Protein AF-A0A937VHN1-F1 (afdb_monomer_lite)

Secondary structure (DSSP, 8-state):
--EEEEETTEEEEE-TT------SS--EEEE--SSS--------PPPP-

Radius of gyration: 11.85 Å; chains: 1; bounding box: 23×21×32 Å

Sequence (49 aa):
GRLTVVLDDEEQSLETGDSLTFVGLHRHEMKNLTDEQVDALIVMTPAPM

pLDDT: mean 92.12, std 6.13, range [68.75, 97.12]

Structure (mmCIF, N/CA/C/O backbone):
data_AF-A0A937VHN1-F1
#
_entry.id   AF-A0A937VHN1-F1
#
loop_
_atom_site.group_PDB
_atom_site.id
_atom_site.type_symbol
_atom_site.label_atom_id
_atom_site.label_alt_id
_atom_site.label_comp_id
_atom_site.label_asym_id
_atom_site.label_entity_id
_atom_site.label_seq_id
_atom_site.pdbx_PDB_ins_code
_atom_site.Cartn_x
_atom_site.Cartn_y
_atom_site.Cartn_z
_atom_site.occupancy
_atom_site.B_iso_or_equiv
_atom_site.auth_seq_id
_atom_site.auth_comp_id
_atom_site.auth_asym_id
_atom_site.auth_atom_id
_atom_site.pdbx_PDB_model_num
ATOM 1 N N . GLY A 1 1 ? -4.930 3.833 12.642 1.00 85.25 1 GLY A N 1
ATOM 2 C CA . GLY A 1 1 ? -5.237 2.831 11.602 1.00 85.25 1 GLY A CA 1
ATOM 3 C C . GLY A 1 1 ? -3.954 2.166 11.142 1.00 85.25 1 GLY A C 1
ATOM 4 O O . GLY A 1 1 ? -2.911 2.806 11.220 1.00 85.25 1 GLY A O 1
ATOM 5 N N . ARG A 1 2 ? -4.014 0.907 10.696 1.00 93.56 2 ARG A N 1
ATOM 6 C CA . ARG A 1 2 ? -2.850 0.149 10.206 1.00 93.56 2 ARG A CA 1
ATOM 7 C C . ARG A 1 2 ? -3.093 -0.296 8.768 1.00 93.56 2 ARG A C 1
ATOM 9 O O . ARG A 1 2 ? -4.100 -0.947 8.505 1.00 93.56 2 ARG A O 1
ATOM 16 N N . LEU A 1 3 ? -2.174 0.029 7.864 1.00 96.31 3 LEU A N 1
ATOM 17 C CA . LEU A 1 3 ? -2.247 -0.318 6.446 1.00 96.31 3 LEU A CA 1
ATOM 18 C C . LEU A 1 3 ? -1.137 -1.306 6.089 1.00 96.31 3 LEU A C 1
ATOM 20 O O . LEU A 1 3 ? 0.018 -1.077 6.428 1.00 96.31 3 LEU A O 1
ATOM 24 N N . THR A 1 4 ? -1.460 -2.375 5.371 1.00 97.12 4 THR A N 1
ATOM 25 C CA . THR A 1 4 ? -0.459 -3.275 4.788 1.00 97.12 4 THR A CA 1
ATOM 26 C C . THR A 1 4 ? -0.262 -2.914 3.321 1.00 97.12 4 THR A C 1
ATOM 28 O O . THR A 1 4 ? -1.225 -2.889 2.556 1.00 97.12 4 THR A O 1
ATOM 31 N N . VAL A 1 5 ? 0.974 -2.638 2.915 1.00 96.69 5 VAL A N 1
ATOM 32 C CA . VAL A 1 5 ? 1.355 -2.374 1.524 1.00 96.69 5 VAL A CA 1
ATOM 33 C C . VAL A 1 5 ? 2.200 -3.538 1.028 1.00 96.69 5 VAL A C 1
ATOM 35 O O . VAL A 1 5 ? 3.193 -3.881 1.659 1.00 96.69 5 VAL A O 1
ATOM 38 N N . VAL A 1 6 ? 1.809 -4.150 -0.085 1.00 96.75 6 VAL A N 1
ATOM 39 C CA . VAL A 1 6 ? 2.593 -5.194 -0.754 1.00 96.75 6 VAL A CA 1
ATOM 40 C C . VAL A 1 6 ? 3.304 -4.563 -1.943 1.00 96.75 6 VAL A C 1
ATOM 42 O O . VAL A 1 6 ? 2.626 -4.016 -2.809 1.00 96.75 6 VAL A O 1
ATOM 45 N N . LEU A 1 7 ? 4.634 -4.621 -1.982 1.00 95.38 7 LEU A N 1
ATOM 46 C CA . LEU A 1 7 ? 5.488 -4.128 -3.065 1.00 95.38 7 LEU A CA 1
ATOM 47 C C . LEU A 1 7 ? 6.269 -5.300 -3.656 1.00 95.38 7 LEU A C 1
ATOM 49 O O . LEU A 1 7 ? 7.094 -5.869 -2.956 1.00 95.38 7 LEU A O 1
ATOM 53 N N . ASP A 1 8 ? 6.008 -5.663 -4.915 1.00 93.81 8 ASP A N 1
ATOM 54 C CA . ASP A 1 8 ? 6.665 -6.794 -5.600 1.00 93.81 8 ASP A CA 1
ATOM 55 C C . ASP A 1 8 ? 6.789 -8.059 -4.721 1.00 93.81 8 ASP A C 1
ATOM 57 O O . ASP A 1 8 ? 7.853 -8.656 -4.593 1.00 93.81 8 ASP A O 1
ATOM 61 N N . ASP A 1 9 ? 5.670 -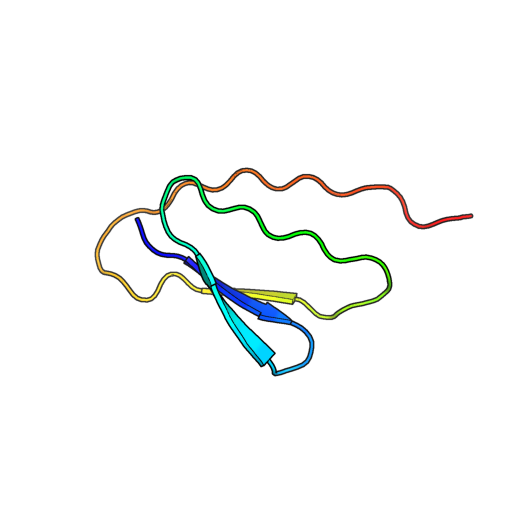8.449 -4.103 1.00 93.38 9 ASP A N 1
ATOM 62 C CA . ASP A 1 9 ? 5.528 -9.595 -3.190 1.00 93.38 9 ASP A CA 1
ATOM 63 C C . ASP A 1 9 ? 6.151 -9.430 -1.784 1.00 93.38 9 ASP A C 1
ATOM 65 O O . ASP A 1 9 ? 6.026 -10.329 -0.951 1.00 93.38 9 ASP A O 1
ATOM 69 N N . GLU A 1 10 ? 6.731 -8.269 -1.460 1.00 94.88 10 GLU A N 1
ATOM 70 C CA . GLU A 1 10 ? 7.175 -7.922 -0.104 1.00 94.88 10 GLU A CA 1
ATOM 71 C C . GLU A 1 10 ? 6.104 -7.132 0.661 1.00 94.88 10 GLU A C 1
ATOM 73 O O . GLU A 1 10 ? 5.631 -6.090 0.208 1.00 94.88 10 GLU A O 1
ATOM 78 N N . GLU A 1 11 ? 5.728 -7.599 1.855 1.00 96.00 11 GLU A N 1
ATOM 79 C CA . GLU A 1 11 ? 4.740 -6.918 2.699 1.00 96.00 11 GLU A CA 1
ATOM 80 C C . GLU A 1 11 ? 5.394 -5.933 3.679 1.00 96.00 11 GLU A C 1
ATOM 82 O O . GLU A 1 11 ? 6.306 -6.278 4.430 1.00 96.00 11 GLU A O 1
ATOM 87 N N . GLN A 1 12 ? 4.858 -4.715 3.736 1.00 95.19 12 GLN A N 1
ATOM 88 C CA . GLN A 1 12 ? 5.200 -3.691 4.717 1.00 95.19 12 GLN A CA 1
ATOM 89 C C . GLN A 1 12 ? 3.953 -3.261 5.486 1.00 95.19 12 GLN A C 1
ATOM 91 O O . GLN A 1 12 ? 2.889 -3.058 4.905 1.00 95.19 12 GLN A O 1
ATOM 96 N N . SER A 1 13 ? 4.071 -3.114 6.803 1.00 95.62 13 SER A N 1
ATOM 97 C CA . SER A 1 13 ? 2.996 -2.576 7.644 1.00 95.62 13 SER A CA 1
ATOM 98 C C . SER A 1 13 ? 3.296 -1.125 7.991 1.00 95.62 13 SER A C 1
ATOM 100 O O . SER A 1 13 ? 4.378 -0.835 8.489 1.00 95.62 13 SER A O 1
ATOM 102 N N . LEU A 1 14 ? 2.334 -0.243 7.733 1.00 96.06 14 LEU A N 1
ATOM 103 C CA . LEU A 1 14 ? 2.392 1.185 8.024 1.00 96.06 14 LEU A CA 1
ATOM 104 C C . LEU A 1 14 ? 1.377 1.527 9.112 1.00 96.06 14 LEU A C 1
ATOM 106 O O . LEU A 1 14 ? 0.199 1.157 9.026 1.00 96.06 14 LEU A O 1
ATOM 110 N N . GLU A 1 15 ? 1.827 2.256 10.121 1.00 94.75 15 GLU A N 1
ATOM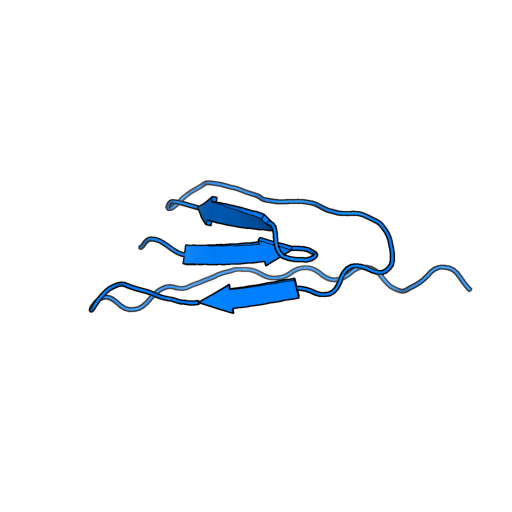 111 C CA . GLU A 1 15 ? 0.988 2.845 11.153 1.00 94.75 15 GLU A CA 1
ATOM 112 C C . GLU A 1 15 ? 0.710 4.327 10.864 1.00 94.75 15 GLU A C 1
ATOM 114 O O . GLU A 1 15 ? 1.207 4.934 9.913 1.00 94.75 15 GLU A O 1
ATOM 119 N N . THR A 1 16 ? -0.155 4.936 11.673 1.00 93.56 16 THR A N 1
ATOM 120 C CA . THR A 1 16 ? -0.492 6.352 11.524 1.00 93.56 16 THR A CA 1
ATOM 121 C C . THR A 1 16 ? 0.742 7.229 11.743 1.00 93.56 16 THR A C 1
ATOM 123 O O . THR A 1 16 ? 1.288 7.276 12.840 1.00 93.56 16 THR A O 1
ATOM 126 N N . GLY A 1 17 ? 1.124 7.975 10.705 1.00 95.06 17 GLY A N 1
ATOM 127 C CA . GLY A 1 17 ? 2.307 8.839 10.703 1.00 95.06 17 GLY A CA 1
ATOM 128 C C . GLY A 1 17 ? 3.488 8.260 9.924 1.00 95.06 17 GLY A C 1
ATOM 129 O O . GLY A 1 17 ? 4.389 9.020 9.570 1.00 95.06 17 GLY A O 1
ATOM 130 N N . ASP A 1 18 ? 3.455 6.967 9.593 1.00 96.56 18 ASP A N 1
ATOM 131 C CA . ASP A 1 18 ? 4.464 6.355 8.737 1.00 96.56 18 ASP A CA 1
ATOM 132 C C . ASP A 1 18 ? 4.323 6.821 7.287 1.00 96.56 18 ASP A C 1
ATOM 134 O O . ASP A 1 18 ? 3.249 7.204 6.812 1.00 96.56 18 ASP A O 1
ATOM 138 N N . SER A 1 19 ? 5.435 6.760 6.560 1.00 95.38 19 SER A N 1
ATOM 139 C CA . SER A 1 19 ? 5.470 7.042 5.129 1.00 95.38 19 SER A CA 1
ATOM 140 C C . SER A 1 19 ? 6.320 6.006 4.410 1.00 95.38 19 SER A C 1
ATOM 142 O O . SER A 1 19 ? 7.349 5.568 4.921 1.00 95.38 19 SER A O 1
ATOM 144 N N . LEU A 1 20 ? 5.885 5.634 3.208 1.00 95.06 20 LEU A N 1
ATOM 145 C CA . LEU A 1 20 ? 6.586 4.709 2.331 1.00 95.06 20 LEU A CA 1
ATOM 146 C C . LEU A 1 20 ? 6.761 5.368 0.967 1.00 95.06 20 LEU A C 1
ATOM 148 O O . LEU A 1 20 ? 5.801 5.861 0.380 1.00 95.06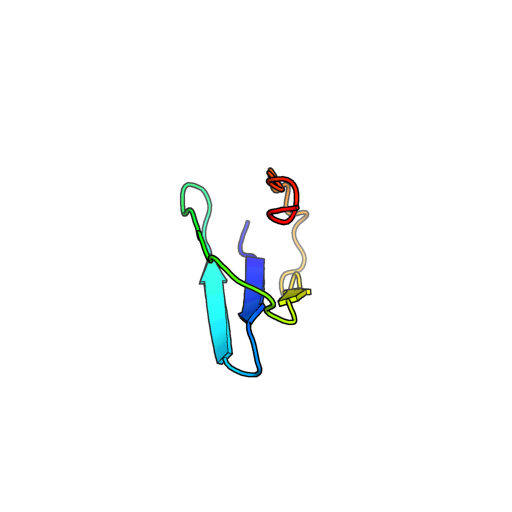 20 LEU A O 1
ATOM 152 N N . THR A 1 21 ? 7.997 5.399 0.477 1.00 94.44 21 THR A N 1
ATOM 153 C CA . THR A 1 21 ? 8.345 5.928 -0.845 1.00 94.44 21 THR A CA 1
ATOM 154 C C . THR A 1 21 ? 9.102 4.860 -1.615 1.00 94.44 21 THR A C 1
ATOM 156 O O . THR A 1 21 ? 10.059 4.288 -1.100 1.00 94.44 21 THR A O 1
ATOM 159 N N . PHE A 1 22 ? 8.697 4.619 -2.856 1.00 91.94 22 PHE A N 1
ATOM 160 C CA . PHE A 1 22 ? 9.381 3.725 -3.785 1.00 91.94 22 PHE A CA 1
ATOM 161 C C . PHE A 1 22 ? 9.455 4.386 -5.164 1.00 91.94 22 PHE A C 1
ATOM 163 O O . PHE A 1 22 ? 8.619 5.221 -5.512 1.00 91.94 22 PHE A O 1
ATOM 170 N N . VAL A 1 23 ? 10.494 4.054 -5.932 1.00 90.19 23 VAL A N 1
ATOM 171 C CA . VAL A 1 23 ? 10.788 4.666 -7.235 1.00 90.19 23 VAL A CA 1
ATOM 172 C C . VAL A 1 23 ? 11.010 3.566 -8.252 1.00 90.19 23 VAL A C 1
ATOM 174 O O . VAL A 1 23 ? 11.829 2.682 -8.033 1.00 90.19 23 VAL A O 1
ATOM 177 N N . GLY A 1 24 ? 10.334 3.671 -9.391 1.00 85.56 24 GLY A N 1
ATOM 178 C CA . GLY A 1 24 ? 10.415 2.689 -10.463 1.00 85.56 24 GLY A CA 1
ATOM 179 C C . GLY A 1 24 ? 9.068 2.036 -10.735 1.00 85.56 24 GLY A C 1
ATOM 180 O O . GLY A 1 24 ? 8.032 2.442 -10.206 1.00 85.56 24 GLY A O 1
ATOM 181 N N . LEU A 1 25 ? 9.088 1.036 -11.610 1.00 86.38 25 LEU A N 1
ATOM 182 C CA . LEU A 1 25 ? 7.902 0.278 -11.988 1.00 86.38 25 LEU A CA 1
ATOM 183 C C . LEU A 1 25 ? 7.719 -0.882 -11.008 1.00 86.38 25 LEU A C 1
ATOM 185 O O . LEU A 1 25 ? 8.172 -1.989 -11.276 1.00 86.38 25 LEU A O 1
ATOM 189 N N . HIS A 1 26 ? 7.064 -0.599 -9.884 1.00 90.31 26 HIS A N 1
ATOM 190 C CA . HIS A 1 26 ? 6.711 -1.598 -8.876 1.00 90.31 26 HIS A CA 1
ATOM 191 C C . HIS A 1 26 ? 5.219 -1.908 -8.927 1.00 90.31 26 HIS A C 1
ATOM 193 O O . HIS A 1 26 ? 4.380 -0.994 -8.966 1.00 90.31 26 HIS A O 1
ATOM 199 N N . ARG A 1 27 ? 4.872 -3.196 -8.875 1.00 92.62 27 ARG A N 1
ATOM 200 C CA . ARG A 1 27 ? 3.494 -3.588 -8.589 1.00 92.62 27 ARG A CA 1
ATOM 201 C C . ARG A 1 27 ? 3.261 -3.348 -7.106 1.00 92.62 27 ARG A C 1
ATOM 203 O O . ARG A 1 27 ? 3.998 -3.859 -6.268 1.00 92.62 27 ARG A O 1
ATOM 210 N N . HIS A 1 28 ? 2.216 -2.590 -6.796 1.00 93.69 28 HIS A N 1
ATOM 211 C CA . HIS A 1 28 ? 1.849 -2.301 -5.421 1.00 93.69 28 HIS A CA 1
ATOM 212 C C . HIS A 1 28 ? 0.375 -2.594 -5.156 1.00 93.69 28 HIS A C 1
ATOM 214 O O . HIS A 1 28 ? -0.487 -2.342 -5.999 1.00 93.69 28 HIS A O 1
ATOM 220 N N . GLU A 1 29 ? 0.092 -3.116 -3.968 1.00 95.94 29 GLU A N 1
ATOM 221 C CA . GLU A 1 29 ? -1.256 -3.350 -3.454 1.00 95.94 29 GLU A CA 1
ATOM 222 C C . GLU A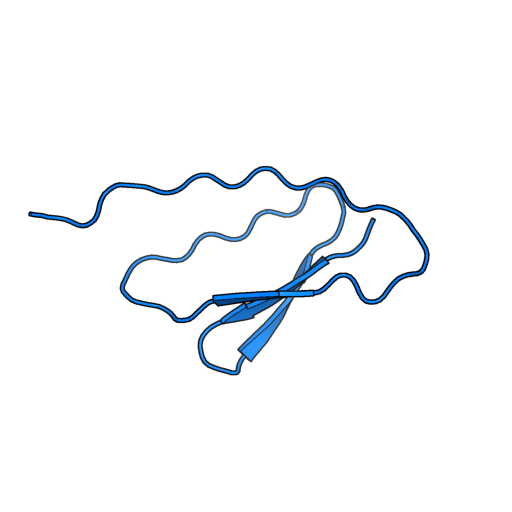 1 29 ? -1.363 -2.795 -2.036 1.00 95.94 29 GLU A C 1
ATOM 224 O O . GLU A 1 29 ? -0.413 -2.861 -1.262 1.00 95.94 29 GLU A O 1
ATOM 229 N N . MET A 1 30 ? -2.530 -2.265 -1.676 1.00 95.44 30 MET A N 1
ATOM 230 C CA . MET A 1 30 ? -2.808 -1.766 -0.330 1.00 95.44 30 MET A CA 1
ATOM 231 C C . MET A 1 30 ? -3.969 -2.560 0.261 1.00 95.44 30 MET A C 1
ATOM 233 O O . MET A 1 30 ? -5.024 -2.683 -0.362 1.00 95.44 30 MET A O 1
ATOM 237 N N . LYS A 1 31 ? -3.777 -3.101 1.463 1.00 95.19 31 LYS A N 1
ATOM 238 C CA . LYS A 1 31 ? -4.745 -3.925 2.186 1.00 95.19 31 LYS A CA 1
ATOM 239 C C . LYS A 1 31 ? -4.959 -3.342 3.576 1.00 95.19 31 LYS A C 1
ATOM 241 O O . LYS A 1 31 ? -4.007 -3.146 4.329 1.00 95.19 31 LYS A O 1
ATOM 246 N N . ASN A 1 32 ? -6.214 -3.107 3.936 1.00 95.44 32 ASN A N 1
ATOM 247 C CA . ASN A 1 32 ? -6.589 -2.866 5.3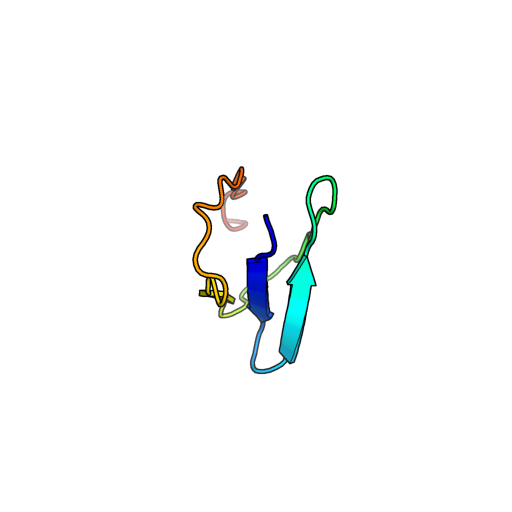21 1.00 95.44 32 ASN A CA 1
ATOM 248 C C . ASN A 1 32 ? -6.999 -4.204 5.948 1.00 95.44 32 ASN A C 1
ATOM 250 O O . ASN A 1 32 ? -7.990 -4.798 5.531 1.00 95.44 32 ASN A O 1
ATOM 254 N N . LEU A 1 33 ? -6.204 -4.694 6.900 1.00 92.44 33 LEU A N 1
ATOM 255 C CA . LEU A 1 33 ? -6.430 -5.968 7.596 1.00 92.44 33 LEU A CA 1
ATOM 256 C C . LEU A 1 33 ? -7.041 -5.768 8.992 1.00 92.44 33 LEU A C 1
ATOM 258 O O . LEU A 1 33 ? -6.958 -6.664 9.832 1.00 92.44 33 LEU A O 1
ATOM 262 N N . THR A 1 34 ? -7.578 -4.581 9.277 1.00 90.88 34 THR A N 1
ATOM 263 C CA . THR A 1 34 ? -8.249 -4.269 10.541 1.00 90.88 34 THR A CA 1
ATOM 264 C C . THR A 1 34 ? -9.733 -3.993 10.317 1.00 90.88 34 THR A C 1
ATOM 266 O O . THR A 1 34 ? -10.174 -3.732 9.198 1.00 90.88 34 THR A O 1
ATOM 269 N N . ASP A 1 35 ? -10.500 -4.022 11.406 1.00 93.31 35 ASP A N 1
ATOM 270 C CA . ASP A 1 35 ? -11.929 -3.684 11.399 1.00 93.31 35 ASP A CA 1
ATOM 271 C C . ASP A 1 35 ? -12.179 -2.161 11.414 1.00 93.31 35 ASP A C 1
ATOM 273 O O . ASP A 1 35 ? -13.320 -1.702 11.383 1.00 93.31 35 ASP A O 1
ATOM 277 N N . GLU A 1 36 ? -11.112 -1.360 11.478 1.00 93.19 36 GLU A N 1
ATOM 278 C CA . GLU A 1 36 ? -11.171 0.100 11.536 1.00 93.19 36 GLU A CA 1
ATOM 279 C C . GLU A 1 36 ? -11.003 0.708 10.142 1.00 93.19 36 GLU A C 1
ATOM 281 O O . GLU A 1 36 ? -10.219 0.218 9.332 1.00 93.19 36 GLU A O 1
ATOM 286 N N . GLN A 1 37 ? -11.676 1.828 9.867 1.00 93.62 37 GLN A N 1
ATOM 287 C CA . GLN A 1 37 ? -11.400 2.606 8.659 1.00 93.62 37 GLN A CA 1
ATOM 288 C C . GLN A 1 37 ? -9.965 3.160 8.695 1.00 93.62 37 GLN A C 1
ATOM 290 O O . GLN A 1 37 ? -9.487 3.632 9.728 1.00 93.62 37 GLN A O 1
ATOM 295 N N . VAL A 1 38 ? -9.291 3.129 7.545 1.00 94.88 38 VAL A N 1
ATOM 296 C CA . VAL A 1 38 ? -7.952 3.695 7.362 1.00 94.88 38 VAL A CA 1
ATOM 297 C C . VAL A 1 38 ? -8.005 4.748 6.267 1.00 94.88 38 VAL A C 1
ATOM 299 O O . VAL A 1 38 ? -8.430 4.460 5.150 1.00 94.88 38 VAL A O 1
ATOM 302 N N . ASP A 1 39 ? -7.528 5.947 6.587 1.00 94.25 39 ASP A N 1
ATOM 303 C CA . ASP A 1 39 ? -7.328 7.024 5.624 1.00 94.25 39 ASP A CA 1
ATOM 304 C C . ASP A 1 39 ? -5.839 7.103 5.258 1.00 94.25 39 ASP A C 1
ATOM 306 O O . ASP A 1 39 ? -4.972 7.061 6.135 1.00 94.25 39 ASP A O 1
ATOM 310 N N . ALA A 1 40 ? -5.533 7.213 3.964 1.00 93.69 40 ALA A N 1
ATOM 311 C CA . ALA A 1 40 ? -4.166 7.290 3.453 1.00 93.69 40 ALA A CA 1
ATOM 312 C C . ALA A 1 40 ? -4.043 8.376 2.377 1.00 93.69 40 ALA A C 1
ATOM 314 O O . ALA A 1 40 ? -4.927 8.532 1.532 1.00 93.69 40 ALA A O 1
ATOM 315 N N . LEU A 1 41 ? -2.928 9.112 2.391 1.00 95.38 41 LEU A N 1
ATOM 316 C CA . LEU A 1 41 ? -2.573 10.064 1.340 1.00 95.38 41 LEU A CA 1
ATOM 317 C C . LEU A 1 41 ? -1.636 9.385 0.342 1.00 95.38 41 LEU A C 1
ATOM 319 O O . LEU A 1 41 ? -0.542 8.963 0.707 1.00 95.38 41 LEU A O 1
ATOM 323 N N . ILE A 1 42 ? -2.051 9.327 -0.921 1.00 94.62 42 ILE A N 1
ATOM 324 C CA . ILE A 1 42 ? -1.257 8.743 -2.002 1.00 94.62 42 ILE A CA 1
ATOM 325 C C . ILE A 1 42 ? -0.795 9.865 -2.925 1.00 94.62 42 ILE A C 1
ATOM 327 O O . ILE A 1 42 ? -1.609 10.626 -3.450 1.00 94.62 42 ILE A O 1
ATOM 331 N N . VAL A 1 43 ? 0.516 9.945 -3.144 1.00 94.56 43 VAL A N 1
ATOM 332 C CA . VAL A 1 43 ? 1.135 10.891 -4.075 1.00 94.56 43 VAL A CA 1
ATOM 333 C C . VAL A 1 43 ? 1.858 10.093 -5.152 1.00 94.56 43 VAL A C 1
ATOM 335 O O . VAL A 1 43 ? 2.793 9.357 -4.855 1.00 94.56 43 VAL A O 1
ATOM 338 N N . MET A 1 44 ? 1.421 10.238 -6.403 1.00 91.75 44 MET A N 1
ATOM 339 C CA . MET A 1 44 ? 2.060 9.611 -7.561 1.00 91.75 44 MET A CA 1
ATOM 340 C C . MET A 1 44 ? 2.795 10.671 -8.373 1.00 91.75 44 MET A C 1
ATOM 342 O O . MET A 1 44 ? 2.210 11.688 -8.752 1.00 91.75 44 MET A O 1
ATOM 346 N N . THR A 1 45 ? 4.072 10.434 -8.656 1.00 90.19 45 THR A N 1
ATOM 347 C CA . THR A 1 45 ? 4.838 11.241 -9.606 1.00 90.19 45 THR A CA 1
ATOM 348 C C . THR A 1 45 ? 4.671 10.679 -11.022 1.00 90.19 45 THR A C 1
ATOM 350 O O . THR A 1 45 ? 4.517 9.466 -11.185 1.00 90.19 45 THR A O 1
ATOM 353 N N . PRO A 1 46 ? 4.664 11.527 -12.068 1.00 84.06 46 PRO A N 1
ATOM 354 C CA . PRO A 1 46 ? 4.578 11.051 -13.445 1.00 84.06 46 PRO A CA 1
ATOM 355 C C . PRO A 1 46 ? 5.755 10.131 -13.776 1.00 84.06 46 PRO A C 1
ATOM 357 O O . PRO A 1 46 ? 6.880 10.386 -13.338 1.00 84.06 46 PRO A O 1
ATOM 360 N N . ALA A 1 47 ? 5.512 9.100 -14.588 1.00 74.81 47 ALA A N 1
ATOM 361 C CA . ALA A 1 47 ? 6.599 8.303 -15.140 1.00 74.81 47 ALA A CA 1
ATOM 362 C C . ALA A 1 47 ? 7.545 9.213 -15.954 1.00 74.81 47 ALA A C 1
ATOM 364 O O . ALA A 1 47 ? 7.057 10.098 -16.667 1.00 74.81 47 ALA A O 1
ATOM 365 N N . PRO A 1 48 ? 8.875 9.039 -15.846 1.00 70.19 48 PRO A N 1
ATOM 366 C CA . PRO A 1 48 ? 9.813 9.766 -16.693 1.00 70.19 48 PRO A CA 1
ATOM 367 C C . PRO A 1 48 ? 9.502 9.474 -18.169 1.00 70.19 48 PRO A C 1
ATOM 369 O O . PRO A 1 48 ? 9.283 8.318 -18.532 1.00 70.19 48 PRO A O 1
ATOM 372 N N . MET A 1 49 ? 9.417 10.541 -18.973 1.00 68.75 49 MET A N 1
ATOM 373 C CA . MET A 1 49 ? 9.155 10.480 -20.419 1.00 68.75 49 MET A CA 1
ATOM 374 C C . MET A 1 49 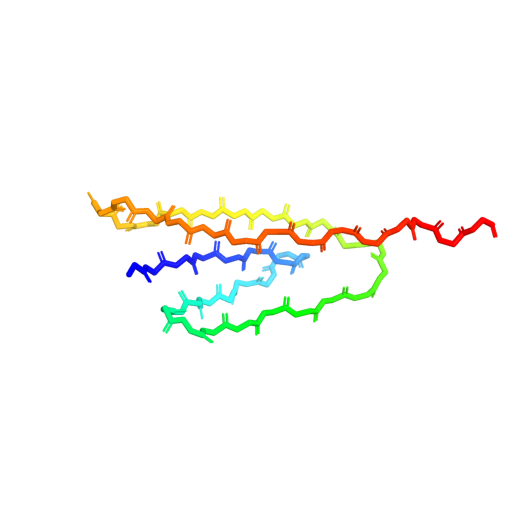? 10.337 9.910 -21.197 1.00 68.75 49 MET A C 1
ATOM 376 O O . MET A 1 49 ? 11.489 10.195 -20.796 1.00 68.75 49 MET A O 1
#

Foldseek 3Di:
DWKWKAWQNDIDIDDPPDDDDDDDDIDMDIDDPDPDDDDDDDDDDDDDD